Protein AF-X1I502-F1 (afdb_monomer_lite)

Secondary structure (DSSP, 8-state):
--HHHHHHHHHHHHHHHHHHHHHHHHT-SSS-----------S-----TT--PPP----TEETTTEEEETTEEESHHHHHHHHHHHHHTT-

Foldseek 3Di:
DVVVVVVVVVVVVVVVVVVVVVVVVVVPPDDDPDDDDDDDDDDDDPPPVDDPDDDDDDDQPDPQQWHDDPNDIHHVVVVVVVVVVVVVVVD

Radius of gyration: 29.34 Å; chains: 1; bounding box: 68×36×64 Å

InterPro domains:
  IPR001638 Solute-binding protein family 3/N-terminal domain of MltF [PF00497] (54-88)
  IPR018313 Solute-binding protein family 3, conserved site [PS01039] (75-88)

pLDDT: mean 78.64, std 18.16, range [41.5, 97.81]

Structure (mmCIF, N/CA/C/O backbone):
data_AF-X1I502-F1
#
_entry.id   AF-X1I502-F1
#
loop_
_atom_site.group_PDB
_atom_site.id
_atom_site.type_symbol
_atom_site.label_atom_id
_atom_site.label_alt_id
_atom_site.label_comp_id
_atom_site.label_asym_id
_atom_site.label_entity_id
_atom_site.label_seq_id
_atom_site.pdbx_PDB_ins_code
_atom_site.Cartn_x
_atom_site.Cartn_y
_atom_site.Cartn_z
_atom_site.occupancy
_atom_site.B_iso_or_equiv
_atom_site.auth_seq_id
_atom_site.auth_comp_id
_atom_site.auth_asym_id
_atom_site.auth_atom_id
_atom_site.pdbx_PDB_model_num
ATOM 1 N N . MET A 1 1 ? -51.807 22.034 48.811 1.00 62.38 1 MET A N 1
ATOM 2 C CA . MET A 1 1 ? -51.599 22.176 47.344 1.00 62.38 1 MET A CA 1
ATOM 3 C C . MET A 1 1 ? -50.185 22.614 46.927 1.00 62.38 1 MET A C 1
ATOM 5 O O . MET A 1 1 ? -49.815 22.373 45.785 1.00 62.38 1 MET A O 1
ATOM 9 N N . ARG A 1 2 ? -49.385 23.237 47.811 1.00 74.50 2 ARG A N 1
ATOM 10 C CA . ARG A 1 2 ? -48.034 23.738 47.480 1.00 74.50 2 ARG A CA 1
ATOM 11 C C . ARG A 1 2 ? -46.934 22.664 47.535 1.00 74.50 2 ARG A C 1
ATOM 13 O O . ARG A 1 2 ? -46.073 22.651 46.669 1.00 74.50 2 ARG A O 1
ATOM 20 N N . LEU A 1 3 ? -47.040 21.686 48.440 1.00 74.62 3 LEU A N 1
ATOM 21 C CA . LEU A 1 3 ? -46.044 20.613 48.597 1.00 74.62 3 LEU A CA 1
ATOM 22 C C . LEU A 1 3 ? -45.926 19.698 47.362 1.00 74.62 3 LEU A C 1
ATOM 24 O O . LEU A 1 3 ? -44.830 19.434 46.883 1.00 74.62 3 LEU A O 1
ATOM 28 N N . LYS A 1 4 ? -47.058 19.299 46.763 1.00 81.75 4 LYS A N 1
ATOM 29 C CA . LYS A 1 4 ? -47.070 18.492 45.526 1.00 81.75 4 LYS A CA 1
ATOM 30 C C . LYS A 1 4 ? -46.510 19.249 44.313 1.00 81.75 4 LYS A C 1
ATOM 32 O O . LYS A 1 4 ? -46.025 18.618 43.382 1.00 81.75 4 LYS A O 1
ATOM 37 N N . LYS A 1 5 ? -46.576 20.588 44.312 1.00 81.19 5 LYS A N 1
ATOM 38 C CA . LYS A 1 5 ? -45.965 21.428 43.269 1.00 81.19 5 LYS A CA 1
ATOM 39 C C . LYS A 1 5 ? -44.448 21.501 43.452 1.00 81.19 5 LYS A C 1
ATOM 41 O O . LYS A 1 5 ? -43.728 21.324 42.482 1.00 81.19 5 LYS A O 1
ATOM 46 N N . ILE A 1 6 ? -43.980 21.656 44.692 1.00 84.12 6 ILE A N 1
ATOM 47 C CA . ILE A 1 6 ? -42.548 21.676 45.028 1.00 84.12 6 ILE A CA 1
ATOM 48 C C . ILE A 1 6 ? -41.879 20.338 44.677 1.00 84.12 6 ILE A C 1
ATOM 50 O O . ILE A 1 6 ? -40.835 20.336 44.036 1.00 84.12 6 ILE A O 1
ATOM 54 N N . ILE A 1 7 ? -42.518 19.203 44.987 1.00 86.81 7 ILE A N 1
ATOM 55 C CA . ILE A 1 7 ? -41.992 17.866 44.648 1.00 86.81 7 ILE A CA 1
ATOM 56 C C . ILE A 1 7 ? -41.878 17.667 43.128 1.00 86.81 7 ILE A C 1
ATOM 58 O O . ILE A 1 7 ? -40.881 17.134 42.653 1.00 86.81 7 ILE A O 1
ATOM 62 N N . LYS A 1 8 ? -42.863 18.129 42.347 1.00 85.50 8 LYS A N 1
ATOM 63 C CA . LYS A 1 8 ? -42.816 18.040 40.877 1.00 85.50 8 LYS A CA 1
ATOM 64 C C . LYS A 1 8 ? -41.702 18.898 40.271 1.00 85.50 8 LYS A C 1
ATOM 66 O O . LYS A 1 8 ? -41.068 18.464 39.317 1.00 85.50 8 LYS A O 1
ATOM 71 N N . ILE A 1 9 ? -41.453 20.080 40.836 1.00 88.62 9 ILE A N 1
ATOM 72 C CA . ILE A 1 9 ? -40.360 20.968 40.410 1.00 88.62 9 ILE A CA 1
ATOM 73 C C . ILE A 1 9 ? -38.999 20.332 40.729 1.00 88.62 9 ILE A C 1
ATOM 75 O O . ILE A 1 9 ? -38.119 20.326 39.875 1.00 88.62 9 ILE A O 1
ATOM 79 N N . LEU A 1 10 ? -38.847 19.731 41.915 1.00 88.06 10 LEU A N 1
ATOM 80 C CA . LEU A 1 10 ? -37.634 19.003 42.309 1.00 88.06 10 LEU A CA 1
ATOM 81 C C . LEU A 1 10 ? -37.361 17.790 41.412 1.00 88.06 10 LEU A C 1
ATOM 83 O O . LEU A 1 10 ? -36.226 17.588 40.987 1.00 88.06 10 LEU A O 1
ATOM 87 N N . LEU A 1 11 ? -38.398 17.020 41.073 1.00 89.12 11 LEU A N 1
ATOM 88 C CA . LEU A 1 11 ? -38.270 15.873 40.175 1.00 89.12 11 LEU A CA 1
ATOM 89 C C . LEU A 1 11 ? -37.864 16.311 38.757 1.00 89.12 11 LEU A C 1
ATOM 91 O O . LEU A 1 11 ? -36.978 15.710 38.159 1.00 89.12 11 LEU A O 1
ATOM 95 N N . ALA A 1 12 ? -38.464 17.387 38.237 1.00 88.31 12 ALA A N 1
ATOM 96 C CA . ALA A 1 12 ? -38.118 17.932 36.925 1.00 88.31 12 ALA A CA 1
ATOM 97 C C . ALA A 1 12 ? -36.679 18.474 36.880 1.00 88.31 12 ALA A C 1
ATOM 99 O O . ALA A 1 12 ? -35.971 18.244 35.902 1.00 88.31 12 ALA A O 1
ATOM 100 N N . ALA A 1 13 ? -36.221 19.134 37.949 1.00 88.25 13 ALA A N 1
ATOM 101 C CA . ALA A 1 13 ? -34.849 19.627 38.056 1.00 88.25 13 ALA A CA 1
ATOM 102 C C . ALA A 1 13 ? -33.816 18.486 38.099 1.00 88.25 13 ALA A C 1
ATOM 104 O O . ALA A 1 13 ? -32.773 18.587 37.457 1.00 88.25 13 ALA A O 1
ATOM 105 N N . ALA A 1 14 ? -34.120 17.389 38.802 1.00 88.88 14 ALA A N 1
ATOM 106 C CA . ALA A 1 14 ? -33.249 16.215 38.871 1.00 88.88 14 ALA A CA 1
ATOM 107 C C . ALA A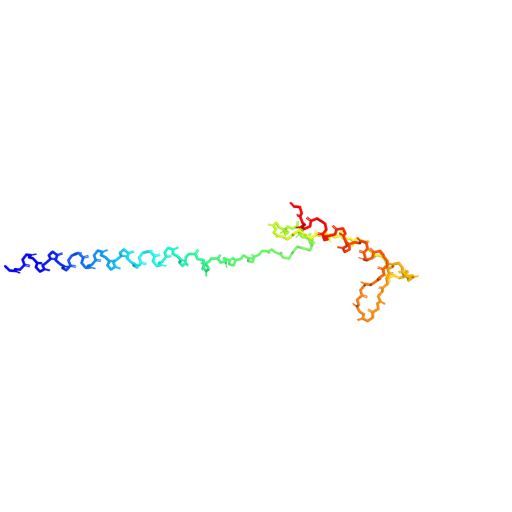 1 14 ? -33.150 15.467 37.529 1.00 88.88 14 ALA A C 1
ATOM 109 O O . ALA A 1 14 ? -32.074 15.010 37.152 1.00 88.88 14 ALA A O 1
ATOM 110 N N . VAL A 1 15 ? -34.255 15.367 36.782 1.00 90.12 15 VAL A N 1
ATOM 111 C CA . VAL A 1 15 ? -34.248 14.758 35.441 1.00 90.12 15 VAL A CA 1
ATOM 112 C C . VAL A 1 15 ? -33.470 15.633 34.456 1.00 90.12 15 VAL A C 1
ATOM 114 O O . VAL A 1 15 ? -32.646 15.116 33.708 1.00 90.12 15 VAL A O 1
ATOM 117 N N . LEU A 1 16 ? -33.668 16.955 34.501 1.00 86.81 16 LEU A N 1
ATOM 118 C CA . LEU A 1 16 ? -32.980 17.902 33.621 1.00 86.81 16 LEU A CA 1
ATOM 119 C C . LEU A 1 16 ? -31.460 17.920 33.855 1.00 86.81 16 LEU A C 1
ATOM 121 O O . LEU A 1 16 ? -30.687 17.977 32.895 1.00 86.81 16 LEU A O 1
ATOM 125 N N . SER A 1 17 ? -31.016 17.829 35.114 1.00 83.94 17 SER A N 1
ATOM 126 C CA . SER A 1 17 ? -29.586 17.760 35.427 1.00 83.94 17 SER A CA 1
ATOM 127 C C . SER A 1 17 ? -28.970 16.429 34.987 1.00 83.94 17 SER A C 1
ATOM 129 O O . SER A 1 17 ? -27.919 16.438 34.350 1.00 83.94 17 SER A O 1
ATOM 131 N N . ALA A 1 18 ? -29.640 15.296 35.222 1.00 85.50 18 ALA A N 1
ATOM 132 C CA . ALA A 1 18 ? -29.164 13.981 34.788 1.00 85.50 18 ALA A CA 1
ATOM 133 C C . ALA A 1 18 ? -29.009 13.889 33.258 1.00 85.50 18 ALA A C 1
ATOM 135 O O . ALA A 1 18 ? -28.012 13.356 32.770 1.00 85.50 18 ALA A O 1
ATOM 136 N N . THR A 1 19 ? -29.942 14.469 32.494 1.00 82.69 19 THR A N 1
ATOM 137 C CA . THR A 1 19 ? -29.847 14.504 31.025 1.00 82.69 19 THR A CA 1
ATOM 138 C C . THR A 1 19 ? -28.683 15.356 30.523 1.00 82.69 19 THR A C 1
ATOM 140 O O . THR A 1 19 ? -28.048 15.000 29.532 1.00 82.69 19 THR A O 1
ATOM 143 N N . LEU A 1 20 ? -28.357 16.447 31.222 1.00 81.81 20 LEU A N 1
ATOM 144 C CA . LEU A 1 20 ? -27.248 17.325 30.851 1.00 81.81 20 LEU A CA 1
ATOM 145 C C . LEU A 1 20 ? -25.887 16.674 31.138 1.00 81.81 20 LEU A C 1
ATOM 147 O O . LEU A 1 20 ? -24.981 16.744 30.311 1.00 81.81 20 LEU A O 1
ATOM 151 N N . PHE A 1 21 ? -25.757 15.977 32.269 1.00 80.69 21 PHE A N 1
ATOM 152 C CA . PHE A 1 21 ? -24.551 15.212 32.598 1.00 80.69 21 PHE A CA 1
ATOM 153 C C . PHE A 1 21 ? -24.317 14.039 31.639 1.00 80.69 21 PHE A C 1
ATOM 155 O O . PHE A 1 21 ? -23.182 13.807 31.228 1.00 80.69 21 PHE A O 1
ATOM 162 N N . PHE A 1 22 ? -25.373 13.326 31.237 1.00 81.50 22 PHE A N 1
ATOM 163 C CA . PHE A 1 22 ? -25.265 12.228 30.273 1.00 81.50 22 PHE A CA 1
ATOM 164 C C . PHE A 1 22 ? -24.852 12.721 28.876 1.00 81.50 22 PHE A C 1
ATOM 166 O O . PHE A 1 22 ? -24.015 12.101 28.225 1.00 81.50 22 PHE A O 1
ATOM 173 N N . ALA A 1 23 ? -25.360 13.882 28.446 1.00 75.31 23 ALA A N 1
ATOM 174 C CA . ALA A 1 23 ? -24.943 14.515 27.195 1.00 75.31 23 ALA A CA 1
ATOM 175 C C . ALA A 1 23 ? -23.457 14.921 27.217 1.00 75.31 23 ALA A C 1
ATOM 177 O O . ALA A 1 23 ? -22.736 14.653 26.262 1.00 75.31 23 ALA A O 1
ATOM 178 N N . LEU A 1 24 ? -22.966 15.494 28.322 1.00 71.75 24 LEU A N 1
ATOM 179 C CA . LEU A 1 24 ? -21.544 15.834 28.476 1.00 71.75 24 LEU A CA 1
ATOM 180 C C . LEU A 1 24 ? -20.637 14.594 28.541 1.00 71.75 24 LEU A C 1
ATOM 182 O O . LEU A 1 24 ? -19.500 14.644 28.077 1.00 71.75 24 LEU A O 1
ATOM 186 N N . TYR A 1 25 ? -21.131 13.473 29.076 1.00 75.94 25 TYR A N 1
ATOM 187 C CA . TYR A 1 25 ? -20.383 12.214 29.102 1.00 75.94 25 TYR A CA 1
ATOM 188 C C . TYR A 1 25 ? -20.160 11.646 27.692 1.00 75.94 25 TYR A C 1
ATOM 190 O O . TYR A 1 25 ? -19.070 11.167 27.392 1.00 75.94 25 TYR A O 1
ATOM 198 N N . LEU A 1 26 ? -21.151 11.768 26.801 1.00 64.81 26 LEU A N 1
ATOM 199 C CA . LEU A 1 26 ? -21.042 11.324 25.405 1.00 64.81 26 LEU A CA 1
ATOM 200 C C . LEU A 1 26 ? -20.198 12.261 24.520 1.00 64.81 26 LEU A C 1
ATOM 202 O O . LEU A 1 26 ? -19.716 11.832 23.476 1.00 64.81 26 LEU A O 1
ATOM 206 N N . PHE A 1 27 ? -19.977 13.511 24.941 1.00 67.12 27 PHE A N 1
ATOM 207 C CA . PHE A 1 27 ? -19.152 14.496 24.228 1.00 67.12 27 PHE A CA 1
ATOM 208 C C . PHE A 1 27 ? -17.694 14.579 24.720 1.00 67.12 27 PHE A C 1
ATOM 210 O O . PHE A 1 27 ? -16.960 15.469 24.291 1.00 67.12 27 PHE A O 1
ATOM 217 N N . ASN A 1 28 ? -17.220 13.648 25.561 1.00 60.19 28 ASN A N 1
ATOM 218 C CA . ASN A 1 28 ? -15.803 13.563 25.952 1.00 60.19 28 ASN A CA 1
ATOM 219 C C . ASN A 1 28 ? -14.915 12.975 24.838 1.00 60.19 28 ASN A C 1
ATOM 221 O O . ASN A 1 28 ? -14.183 12.006 25.018 1.00 60.19 28 ASN A O 1
ATOM 225 N N . CYS A 1 29 ? -14.958 13.605 23.669 1.00 58.69 29 CYS A N 1
ATOM 226 C CA . CYS A 1 29 ? -13.891 13.536 22.694 1.00 58.69 29 CYS A CA 1
ATOM 227 C C . CYS A 1 29 ? -13.699 14.936 22.096 1.00 58.69 29 CYS A C 1
ATOM 229 O O . CYS A 1 29 ? -14.609 15.463 21.457 1.00 58.69 29 CYS A O 1
ATOM 231 N N . SER A 1 30 ? -12.484 15.481 22.266 1.00 54.50 30 SER A N 1
ATOM 232 C CA . SER A 1 30 ? -11.885 16.613 21.521 1.00 54.50 30 SER A CA 1
ATOM 233 C C . SER A 1 30 ? -11.754 17.999 22.188 1.00 54.50 30 SER A C 1
ATOM 235 O O . SER A 1 30 ? -11.923 18.995 21.496 1.00 54.50 30 SER A O 1
ATOM 237 N N . ILE A 1 31 ? -11.341 18.122 23.462 1.00 52.88 31 ILE A N 1
ATOM 238 C CA . ILE A 1 31 ? -10.688 19.371 23.957 1.00 52.88 31 ILE A CA 1
ATOM 239 C C . ILE A 1 31 ? -9.459 19.073 24.842 1.00 52.88 31 ILE A C 1
ATOM 241 O O . ILE A 1 31 ? -9.291 19.612 25.932 1.00 52.88 31 ILE A O 1
ATOM 245 N N . PHE A 1 32 ? -8.558 18.207 24.374 1.00 50.00 32 PHE A N 1
ATOM 246 C CA . PHE A 1 32 ? -7.176 18.199 24.864 1.00 50.00 32 PHE A CA 1
ATOM 247 C C . PHE A 1 32 ? -6.238 17.657 23.784 1.00 50.00 32 PHE A C 1
ATOM 249 O O . PHE A 1 32 ? -5.967 16.465 23.710 1.00 50.00 32 PHE A O 1
ATOM 256 N N . SER A 1 33 ? -5.720 18.551 22.945 1.00 45.50 33 SER A N 1
ATOM 257 C CA . SER A 1 33 ? -4.381 18.363 22.391 1.00 45.50 33 SER A CA 1
ATOM 258 C C . SER A 1 33 ? -3.570 19.576 22.803 1.00 45.50 33 SER A C 1
ATOM 260 O O . SER A 1 33 ? -3.506 20.592 22.115 1.00 45.50 33 SER A O 1
ATOM 262 N N . SER A 1 34 ? -3.056 19.466 24.026 1.00 46.28 34 SER A N 1
ATOM 263 C CA . SER A 1 34 ? -2.089 20.364 24.636 1.00 46.28 34 SER A CA 1
ATOM 264 C C . SER A 1 34 ? -0.974 20.681 23.648 1.00 46.28 34 SER A C 1
ATOM 266 O O . SER A 1 34 ? -0.307 19.773 23.148 1.00 46.28 34 SER A O 1
ATOM 268 N N . GLY A 1 35 ? -0.747 21.972 23.410 1.00 50.97 35 GLY A N 1
ATOM 269 C CA . GLY A 1 35 ? 0.486 22.434 22.797 1.00 50.97 35 GLY A CA 1
ATOM 270 C C . GLY A 1 35 ? 1.677 21.888 23.581 1.00 50.97 35 GLY A C 1
ATOM 271 O O . GLY A 1 35 ? 1.778 22.080 24.792 1.00 50.97 35 GLY A O 1
ATOM 272 N N . ASN A 1 36 ? 2.553 21.181 22.876 1.00 41.50 36 ASN A N 1
ATOM 273 C CA . ASN A 1 36 ? 3.915 20.900 23.294 1.00 41.50 36 ASN A CA 1
ATOM 274 C C . ASN A 1 36 ? 4.822 21.372 22.159 1.00 41.50 36 ASN A C 1
ATOM 276 O O . ASN A 1 36 ? 5.121 20.619 21.237 1.00 41.50 36 ASN A O 1
ATOM 280 N N . GLU A 1 37 ? 5.263 22.625 22.221 1.00 58.38 37 GLU A N 1
ATOM 281 C CA . GLU A 1 37 ? 6.521 22.982 21.578 1.00 58.38 37 GLU A CA 1
ATOM 282 C C . GLU A 1 37 ? 7.657 22.337 22.381 1.00 58.38 37 GLU A C 1
ATOM 284 O O . GLU A 1 37 ? 7.909 22.731 23.519 1.00 58.38 37 GLU A O 1
ATOM 289 N N . LYS A 1 38 ? 8.333 21.342 21.791 1.00 42.16 38 LYS A N 1
ATOM 290 C CA . LYS A 1 38 ? 9.694 20.888 22.133 1.00 42.16 38 LYS A CA 1
ATOM 291 C C . LYS A 1 38 ? 10.357 20.264 20.887 1.00 42.16 38 LYS A C 1
ATOM 293 O O . LYS A 1 38 ? 9.666 19.865 19.958 1.00 42.16 38 LYS A O 1
ATOM 298 N N . PRO A 1 39 ? 11.694 20.165 20.883 1.00 44.81 39 PRO A N 1
ATOM 299 C CA . PRO A 1 39 ? 12.660 20.965 20.136 1.00 44.81 39 PRO A CA 1
ATOM 300 C C . PRO A 1 39 ? 12.921 20.441 18.706 1.00 44.81 39 PRO A C 1
ATOM 302 O O . PRO A 1 39 ? 12.627 19.296 18.375 1.00 44.81 39 PRO A O 1
ATOM 305 N N . LYS A 1 40 ? 13.580 21.257 17.871 1.00 48.62 40 LYS A N 1
ATOM 306 C CA . LYS A 1 40 ? 14.257 20.788 16.651 1.00 48.62 40 LYS A CA 1
ATOM 307 C C . LYS A 1 40 ? 15.281 19.699 17.012 1.00 48.62 40 LYS A C 1
ATOM 309 O O . LYS A 1 40 ? 16.334 20.006 17.562 1.00 48.62 40 LYS A O 1
ATOM 314 N N . GLY A 1 41 ? 14.976 18.452 16.669 1.00 43.94 41 GLY A N 1
ATOM 315 C CA . GLY A 1 41 ? 15.880 17.307 16.732 1.00 43.94 41 GLY A CA 1
ATOM 316 C C . GLY A 1 41 ? 15.596 16.396 15.544 1.00 43.94 41 GLY A C 1
ATOM 317 O O . GLY A 1 41 ? 14.550 15.763 15.479 1.00 43.94 41 GLY A O 1
ATOM 318 N N . ASN A 1 42 ? 16.503 16.409 14.572 1.00 57.72 42 ASN A N 1
ATOM 319 C CA . ASN A 1 42 ? 16.404 15.699 13.304 1.00 57.72 42 ASN A CA 1
ATOM 320 C C . ASN A 1 42 ? 16.685 14.199 13.524 1.00 57.72 42 ASN A C 1
ATOM 322 O O . ASN A 1 42 ? 17.829 13.825 13.770 1.00 57.72 42 ASN A O 1
ATOM 326 N N . GLY A 1 43 ? 15.656 13.355 13.461 1.00 50.44 43 GLY A N 1
ATOM 327 C CA . GLY A 1 43 ? 15.781 11.900 13.578 1.00 50.44 43 GLY A CA 1
ATOM 328 C C . GLY A 1 43 ? 14.405 11.246 13.637 1.00 50.44 43 GLY A C 1
ATOM 329 O O . GLY A 1 43 ? 13.735 11.304 14.662 1.00 50.44 43 GLY A O 1
ATOM 330 N N . ASN A 1 44 ? 13.962 10.684 12.516 1.00 52.44 44 ASN A N 1
ATOM 331 C CA . ASN A 1 44 ? 12.602 10.191 12.313 1.00 52.44 44 ASN A CA 1
ATOM 332 C C . ASN A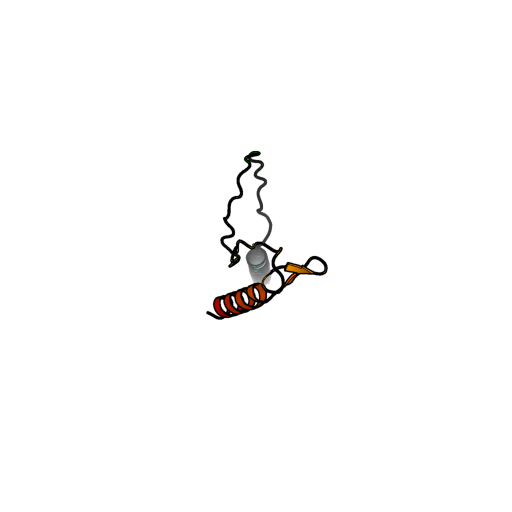 1 44 ? 12.232 9.100 13.331 1.00 52.44 44 ASN A C 1
ATOM 334 O O . ASN A 1 44 ? 12.746 7.983 13.302 1.00 52.44 44 ASN A O 1
ATOM 338 N N . ILE A 1 45 ? 11.315 9.460 14.226 1.00 53.12 45 ILE A N 1
ATOM 339 C CA . ILE A 1 45 ? 10.683 8.601 15.221 1.00 53.12 45 ILE A CA 1
ATOM 340 C C . ILE A 1 45 ? 9.639 7.738 14.498 1.00 53.12 45 ILE A C 1
ATOM 342 O O . ILE A 1 45 ? 8.525 8.190 14.235 1.00 53.12 45 ILE A O 1
ATOM 346 N N . PHE A 1 46 ? 9.980 6.484 14.195 1.00 59.22 46 PHE A N 1
ATOM 347 C CA . PHE A 1 46 ? 9.004 5.445 13.851 1.00 59.22 46 PHE A CA 1
ATOM 348 C C . PHE A 1 46 ? 8.225 5.034 15.106 1.00 59.22 46 PHE A C 1
ATOM 350 O O . PHE A 1 46 ? 8.442 3.978 15.687 1.00 59.22 46 PHE A O 1
ATOM 357 N N . SER A 1 47 ? 7.309 5.899 15.532 1.00 50.88 47 SER A N 1
ATOM 358 C CA . SER A 1 47 ? 6.271 5.564 16.506 1.00 50.88 47 SER A CA 1
ATOM 359 C C . SER A 1 47 ? 4.916 5.857 15.888 1.00 50.88 47 SER A C 1
ATOM 361 O O . SER A 1 47 ? 4.172 6.706 16.371 1.00 50.88 47 SER A O 1
ATOM 363 N N . ASN A 1 48 ? 4.581 5.144 14.812 1.00 53.72 48 ASN A N 1
ATOM 364 C CA . ASN A 1 48 ? 3.186 5.002 14.424 1.00 53.72 48 ASN A CA 1
ATOM 365 C C . ASN A 1 48 ? 2.627 3.744 15.096 1.00 53.72 48 ASN A C 1
ATOM 367 O O . ASN A 1 48 ? 2.575 2.662 14.522 1.00 53.72 48 ASN A O 1
ATOM 371 N N . LYS A 1 49 ? 2.260 3.882 16.371 1.00 53.12 49 LYS A N 1
ATOM 372 C CA . LYS A 1 49 ? 1.610 2.834 17.168 1.00 53.12 49 LYS A CA 1
ATOM 373 C C . LYS A 1 49 ? 0.116 2.739 16.806 1.00 53.12 49 LYS A C 1
ATOM 375 O O . LYS A 1 49 ? -0.732 2.822 17.691 1.00 53.12 49 LYS A O 1
ATOM 380 N N . GLY A 1 50 ? -0.197 2.653 15.510 1.00 56.09 50 GLY A N 1
ATOM 381 C CA . GLY A 1 50 ? -1.573 2.706 15.005 1.00 56.09 50 GLY A CA 1
ATOM 382 C C . GLY A 1 50 ? -1.774 2.355 13.526 1.00 56.09 50 GLY A C 1
ATOM 383 O O . GLY A 1 50 ? -2.884 1.985 13.165 1.00 56.09 50 GLY A O 1
ATOM 384 N N . SER A 1 51 ? -0.743 2.414 12.680 1.00 62.34 51 SER A N 1
ATOM 385 C CA . SER A 1 51 ? -0.821 1.970 11.282 1.00 62.34 51 SER A CA 1
ATOM 386 C C . SER A 1 51 ? 0.183 0.850 11.020 1.00 62.34 51 SER A C 1
ATOM 388 O O . SER A 1 51 ? 1.386 1.063 11.190 1.00 62.34 51 SER A O 1
ATOM 390 N N . ASN A 1 52 ? -0.301 -0.314 10.582 1.00 77.81 52 ASN A N 1
ATOM 391 C CA . ASN A 1 52 ? 0.524 -1.434 10.125 1.00 77.81 52 ASN A CA 1
ATOM 392 C C . ASN A 1 52 ? 1.208 -1.059 8.797 1.00 77.81 52 ASN A C 1
ATOM 394 O O . ASN A 1 52 ? 0.759 -1.439 7.725 1.00 77.81 52 ASN A O 1
ATOM 398 N N . VAL A 1 53 ? 2.260 -0.240 8.860 1.00 85.50 53 VAL A N 1
ATOM 399 C CA . VAL A 1 53 ? 3.023 0.192 7.682 1.00 85.50 53 VAL A CA 1
ATOM 400 C C . VAL A 1 53 ? 4.213 -0.738 7.497 1.00 85.50 53 VAL A C 1
ATOM 402 O O . VAL A 1 53 ? 5.092 -0.802 8.359 1.00 85.50 53 VAL A O 1
ATOM 405 N N . LEU A 1 54 ? 4.260 -1.423 6.354 1.00 88.12 54 LEU A N 1
ATOM 406 C CA . LEU A 1 54 ? 5.435 -2.162 5.904 1.00 88.12 54 LEU A CA 1
ATOM 407 C C . LEU A 1 54 ? 6.358 -1.218 5.126 1.00 88.12 54 LEU A C 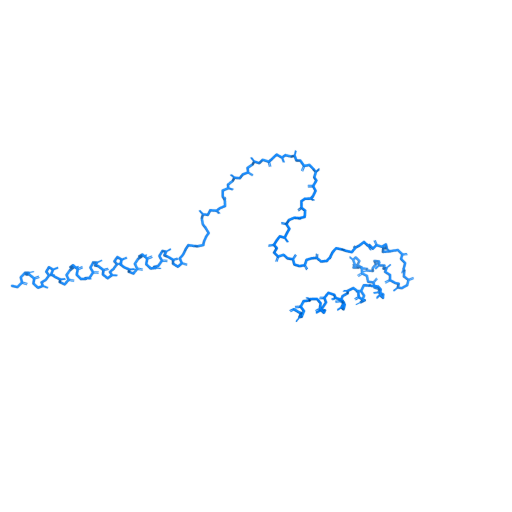1
ATOM 409 O O . LEU A 1 54 ? 5.957 -0.628 4.126 1.00 88.12 54 LEU A O 1
ATOM 413 N N . ILE A 1 55 ? 7.597 -1.073 5.589 1.00 91.56 55 ILE A N 1
ATOM 414 C CA . ILE A 1 55 ? 8.616 -0.253 4.925 1.00 91.56 55 ILE A CA 1
ATOM 415 C C . ILE A 1 55 ? 9.515 -1.181 4.122 1.00 91.56 55 ILE A C 1
ATOM 417 O O . ILE A 1 55 ? 10.150 -2.066 4.696 1.00 91.56 55 ILE A O 1
ATOM 421 N N . VAL A 1 56 ? 9.593 -0.950 2.815 1.00 91.25 56 VAL A N 1
ATOM 422 C CA . VAL A 1 56 ? 10.403 -1.748 1.891 1.00 91.25 56 VAL A CA 1
ATOM 423 C C . VAL A 1 56 ? 11.447 -0.845 1.240 1.00 91.25 56 VAL A C 1
ATOM 425 O O . VAL A 1 56 ? 11.123 0.238 0.758 1.00 91.25 56 VAL A O 1
ATOM 428 N N . GLY A 1 57 ? 12.710 -1.270 1.265 1.00 93.75 57 GLY A N 1
ATOM 429 C CA . GLY A 1 57 ? 13.758 -0.649 0.457 1.00 93.75 57 GLY A CA 1
ATOM 430 C C . GLY A 1 57 ? 13.656 -1.161 -0.977 1.00 93.75 57 GLY A C 1
ATOM 431 O O . GLY A 1 57 ? 13.589 -2.371 -1.166 1.00 93.75 57 GLY A O 1
ATOM 432 N N . SER A 1 58 ? 13.630 -0.254 -1.949 1.00 92.25 58 SER A N 1
ATOM 433 C CA . SER A 1 58 ? 13.413 -0.548 -3.370 1.00 92.25 58 SER A CA 1
ATOM 434 C C . SER A 1 58 ? 14.367 0.297 -4.218 1.00 92.25 58 SER A C 1
ATOM 436 O O . SER A 1 58 ? 14.605 1.467 -3.896 1.00 92.25 58 SER A O 1
ATO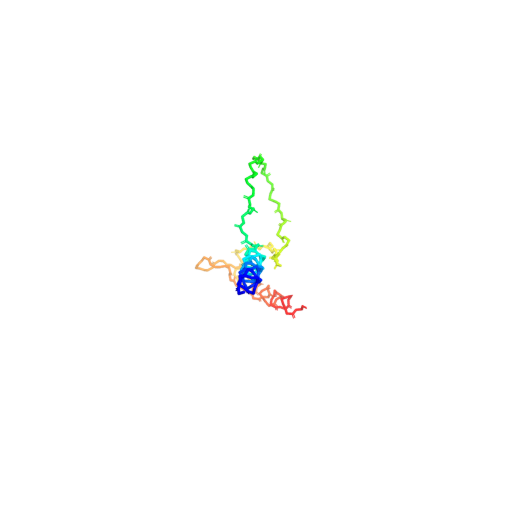M 438 N N . ASP A 1 59 ? 14.932 -0.294 -5.272 1.00 95.25 59 ASP A N 1
ATOM 439 C CA . ASP A 1 59 ? 15.721 0.389 -6.296 1.00 95.25 59 ASP A CA 1
ATOM 440 C C . ASP A 1 59 ? 14.926 0.428 -7.606 1.00 95.25 59 ASP A C 1
ATOM 442 O O . ASP A 1 59 ? 15.007 -0.448 -8.461 1.00 95.25 59 ASP A O 1
ATOM 446 N N . THR A 1 60 ? 14.150 1.498 -7.770 1.00 95.81 60 THR A N 1
ATOM 447 C CA . THR A 1 60 ? 13.159 1.677 -8.847 1.00 95.81 60 THR A CA 1
ATOM 448 C C . THR A 1 60 ? 13.751 1.968 -10.240 1.00 95.81 60 THR A C 1
ATOM 450 O O . THR A 1 60 ? 13.225 2.783 -11.003 1.00 95.81 60 THR A O 1
ATOM 453 N N . THR A 1 61 ? 14.875 1.341 -10.581 1.00 97.19 61 THR A N 1
ATOM 454 C CA . THR A 1 61 ? 15.619 1.563 -11.830 1.00 97.19 61 THR A CA 1
ATOM 455 C C . THR A 1 61 ? 15.736 0.316 -12.714 1.00 97.19 61 THR A C 1
ATOM 457 O O . THR A 1 61 ? 16.421 0.354 -13.738 1.00 97.19 61 THR A O 1
ATOM 460 N N . TYR A 1 62 ? 15.023 -0.767 -12.380 1.00 96.31 62 TYR A N 1
ATOM 461 C CA . TYR A 1 62 ? 15.169 -2.083 -13.010 1.00 96.31 62 TYR A CA 1
ATOM 462 C C . TYR A 1 62 ? 13.857 -2.622 -13.602 1.00 96.31 62 TYR A C 1
ATOM 464 O O . TYR A 1 62 ? 13.263 -3.561 -13.063 1.00 96.31 62 TYR A O 1
ATOM 472 N N . PRO A 1 63 ? 13.399 -2.114 -14.762 1.00 94.38 63 PRO A N 1
ATOM 473 C CA . PRO A 1 63 ? 12.301 -2.747 -15.485 1.00 94.38 63 PRO A CA 1
ATOM 474 C C . PRO A 1 63 ? 12.692 -4.160 -15.971 1.00 94.38 63 PRO A C 1
ATOM 476 O O . PRO A 1 63 ? 13.822 -4.356 -16.431 1.00 94.38 63 PRO A O 1
ATOM 479 N N . PRO A 1 64 ? 11.773 -5.149 -15.926 1.00 95.44 64 PRO A N 1
ATOM 480 C CA . PRO A 1 64 ? 10.358 -5.054 -15.535 1.00 95.44 64 PRO A CA 1
ATOM 481 C C . PRO A 1 64 ? 10.074 -5.358 -14.044 1.00 95.44 64 PRO A C 1
ATOM 483 O O . PRO A 1 64 ? 8.918 -5.573 -13.680 1.00 95.44 64 PRO A O 1
ATOM 486 N N . PHE A 1 65 ? 11.101 -5.434 -13.192 1.00 97.19 65 PHE A N 1
ATOM 487 C CA . PHE A 1 65 ? 10.983 -5.868 -11.793 1.00 97.19 65 PHE A CA 1
ATOM 488 C C . PHE A 1 65 ? 10.462 -4.758 -10.880 1.00 97.19 65 PHE A C 1
ATOM 490 O O . PHE A 1 65 ? 9.416 -4.919 -10.262 1.00 97.19 65 PHE A O 1
ATOM 497 N N . GLU A 1 66 ? 11.131 -3.610 -10.861 1.00 97.12 66 GLU A N 1
ATOM 498 C CA . GLU A 1 66 ? 10.686 -2.418 -10.141 1.00 97.12 66 GLU A CA 1
ATOM 499 C C . GLU A 1 66 ? 11.201 -1.164 -10.848 1.00 97.12 66 GLU A C 1
ATOM 501 O O . GLU A 1 66 ? 12.397 -0.995 -11.095 1.00 97.12 66 GLU A O 1
ATOM 506 N N . PHE A 1 67 ? 10.286 -0.282 -11.236 1.00 97.81 67 PHE A N 1
ATOM 507 C CA . PHE A 1 67 ? 10.607 0.946 -11.952 1.00 97.81 67 PHE A CA 1
ATOM 508 C C . PHE A 1 67 ? 9.525 2.004 -11.765 1.00 97.81 67 PHE A C 1
ATOM 510 O O . PHE A 1 67 ? 8.397 1.696 -11.393 1.00 97.81 67 PHE A O 1
ATOM 517 N N . ILE A 1 68 ? 9.869 3.267 -12.018 1.00 97.31 68 ILE A N 1
ATOM 518 C CA . ILE A 1 68 ? 8.892 4.359 -12.000 1.00 97.31 68 ILE A CA 1
ATOM 519 C C . ILE A 1 68 ? 8.302 4.538 -13.398 1.00 97.31 68 ILE A C 1
ATOM 521 O O . ILE A 1 68 ? 9.023 4.846 -14.347 1.00 97.31 68 ILE A O 1
ATOM 525 N N . GLU A 1 69 ? 6.981 4.439 -13.506 1.00 97.00 69 GLU A N 1
ATOM 526 C CA . GLU A 1 69 ? 6.221 4.819 -14.693 1.00 97.00 69 GLU A CA 1
ATOM 527 C C . GLU A 1 69 ? 5.116 5.796 -14.285 1.00 97.00 69 GLU A C 1
ATOM 529 O O . GLU A 1 69 ? 4.393 5.574 -13.322 1.00 97.00 69 GLU A O 1
ATOM 534 N N . ASN A 1 70 ? 5.005 6.932 -14.980 1.00 96.75 70 ASN A N 1
ATOM 535 C CA . ASN A 1 70 ? 4.013 7.976 -14.673 1.00 96.75 70 ASN A CA 1
ATOM 536 C C . ASN A 1 70 ? 4.035 8.494 -13.217 1.00 96.75 70 ASN A C 1
ATOM 538 O O . ASN A 1 70 ? 3.045 9.036 -12.732 1.00 96.75 70 ASN A O 1
ATOM 542 N N . GLY A 1 71 ? 5.177 8.376 -12.533 1.00 95.44 71 GLY A N 1
ATOM 543 C CA . GLY A 1 71 ? 5.328 8.787 -11.134 1.00 95.44 71 GLY A CA 1
ATOM 544 C C . GLY A 1 71 ? 4.864 7.745 -10.113 1.00 95.44 71 GLY A C 1
ATOM 545 O O . GLY A 1 71 ? 4.906 8.031 -8.919 1.00 95.44 71 GLY A O 1
ATOM 546 N N . GLU A 1 72 ? 4.465 6.556 -10.559 1.00 95.94 72 GLU A N 1
ATOM 547 C CA . GLU A 1 72 ? 4.134 5.413 -9.714 1.00 95.94 72 GLU A CA 1
ATOM 548 C C . GLU A 1 72 ? 5.234 4.353 -9.813 1.00 95.94 72 GLU A C 1
ATOM 550 O O . GLU A 1 72 ? 5.768 4.099 -10.894 1.00 95.94 72 GLU A O 1
ATOM 555 N N . THR A 1 73 ? 5.590 3.745 -8.682 1.00 96.38 73 THR A N 1
ATOM 556 C CA . THR A 1 73 ? 6.492 2.593 -8.679 1.00 96.38 73 THR A CA 1
ATOM 557 C C . THR A 1 73 ? 5.696 1.351 -9.053 1.00 96.38 73 THR A C 1
ATOM 559 O O . THR A 1 73 ? 4.803 0.952 -8.311 1.00 96.38 73 THR A O 1
ATOM 562 N N . ILE A 1 74 ? 6.032 0.736 -10.182 1.00 97.25 74 ILE A N 1
ATOM 563 C CA . ILE A 1 74 ? 5.371 -0.452 -10.721 1.00 97.25 74 ILE A CA 1
ATOM 564 C C . ILE A 1 74 ? 6.392 -1.545 -11.047 1.00 97.25 74 ILE A C 1
ATOM 566 O O . ILE A 1 74 ? 7.596 -1.297 -11.121 1.00 97.25 74 ILE A O 1
ATOM 570 N N . GLY A 1 75 ? 5.901 -2.760 -11.270 1.00 97.19 75 GLY A N 1
ATOM 571 C CA . GLY A 1 75 ? 6.705 -3.897 -11.705 1.00 97.19 75 GLY A CA 1
ATOM 572 C C . GLY A 1 75 ? 6.400 -5.164 -10.914 1.00 97.19 75 GLY A C 1
ATOM 573 O O . GLY A 1 75 ? 5.630 -5.152 -9.954 1.00 97.19 75 GLY A O 1
ATOM 574 N N . PHE A 1 76 ? 7.020 -6.267 -11.327 1.00 97.69 76 PHE A N 1
ATOM 575 C CA . PHE A 1 76 ? 6.797 -7.585 -10.732 1.00 97.69 76 PHE A CA 1
ATOM 576 C C . PHE A 1 76 ? 7.057 -7.637 -9.215 1.00 97.69 76 PHE A C 1
ATOM 578 O O . PHE A 1 76 ? 6.300 -8.273 -8.480 1.00 97.69 76 PHE A O 1
ATOM 585 N N . ASP A 1 77 ? 8.090 -6.950 -8.728 1.00 97.38 77 ASP A N 1
ATOM 586 C CA . ASP A 1 77 ? 8.433 -6.945 -7.303 1.00 97.38 77 ASP A CA 1
ATOM 587 C C . ASP A 1 77 ? 7.377 -6.173 -6.490 1.00 97.38 77 ASP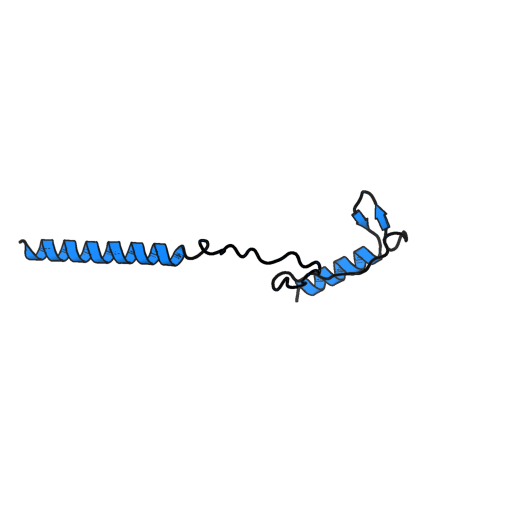 A C 1
ATOM 589 O O . ASP A 1 77 ? 7.009 -6.586 -5.387 1.00 97.38 77 ASP A O 1
ATOM 593 N N . ILE A 1 78 ? 6.803 -5.112 -7.070 1.00 96.56 78 ILE A N 1
ATOM 594 C CA . ILE A 1 78 ? 5.707 -4.334 -6.472 1.00 96.56 78 ILE A CA 1
ATOM 595 C C . ILE A 1 78 ? 4.418 -5.156 -6.387 1.00 96.56 78 ILE A C 1
ATOM 597 O O . ILE A 1 78 ? 3.721 -5.095 -5.368 1.00 96.56 78 ILE A O 1
ATOM 601 N N . ASP A 1 79 ? 4.127 -5.974 -7.402 1.00 97.12 79 ASP A N 1
ATOM 602 C CA . ASP A 1 79 ? 2.976 -6.883 -7.391 1.00 97.12 79 ASP A CA 1
ATOM 603 C C . ASP A 1 79 ? 3.089 -7.901 -6.245 1.00 97.12 79 ASP A C 1
ATOM 605 O O . ASP A 1 79 ? 2.129 -8.138 -5.505 1.00 97.12 79 ASP A O 1
ATOM 609 N N . ILE A 1 80 ? 4.284 -8.468 -6.041 1.00 96.94 80 ILE A N 1
ATOM 610 C CA . ILE A 1 80 ? 4.547 -9.400 -4.936 1.00 96.94 80 ILE A CA 1
ATOM 611 C C . ILE A 1 80 ? 4.363 -8.710 -3.582 1.00 96.94 80 ILE A C 1
ATOM 613 O O . ILE A 1 80 ? 3.692 -9.256 -2.704 1.00 96.94 80 ILE A O 1
ATOM 617 N N . ILE A 1 81 ? 4.948 -7.523 -3.396 1.00 95.88 81 ILE A N 1
ATOM 618 C CA . ILE A 1 81 ? 4.833 -6.759 -2.146 1.00 95.88 81 ILE A CA 1
ATOM 619 C C . ILE A 1 81 ? 3.364 -6.454 -1.839 1.00 95.88 81 ILE A C 1
ATOM 621 O O . ILE A 1 81 ? 2.921 -6.647 -0.705 1.00 95.88 81 ILE A O 1
ATOM 625 N N . SER A 1 82 ? 2.594 -6.042 -2.846 1.00 94.69 82 SER A N 1
ATOM 626 C CA . SER A 1 82 ? 1.168 -5.731 -2.702 1.00 94.69 82 SER A CA 1
ATOM 627 C C . SER A 1 82 ? 0.356 -6.947 -2.245 1.00 94.69 82 SER A C 1
ATOM 629 O O . SER A 1 82 ? -0.480 -6.839 -1.343 1.00 94.69 82 SER A O 1
ATOM 631 N N . GLU A 1 83 ? 0.636 -8.132 -2.794 1.00 96.50 83 GLU A N 1
ATOM 632 C CA . GLU A 1 83 ? -0.015 -9.375 -2.364 1.00 96.50 83 GLU A CA 1
ATOM 633 C C . GLU A 1 83 ? 0.398 -9.784 -0.937 1.00 96.50 83 GLU A C 1
ATOM 635 O O . GLU 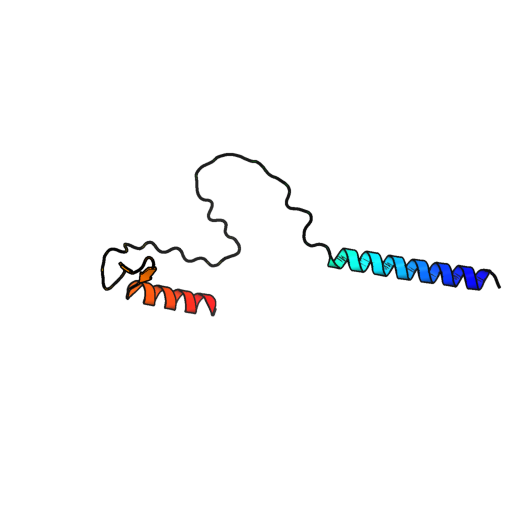A 1 83 ? -0.431 -10.273 -0.167 1.00 96.50 83 GLU A O 1
ATOM 640 N N . ILE A 1 84 ? 1.661 -9.573 -0.548 1.00 94.69 84 ILE A N 1
ATOM 641 C CA . ILE A 1 84 ? 2.123 -9.826 0.827 1.00 94.69 84 ILE A CA 1
ATOM 642 C C . ILE A 1 84 ? 1.366 -8.934 1.813 1.00 94.69 84 ILE A C 1
ATOM 644 O O . ILE A 1 84 ? 0.831 -9.440 2.800 1.00 94.69 84 ILE A O 1
ATOM 648 N N . VAL A 1 85 ? 1.282 -7.629 1.540 1.00 93.81 85 VAL A N 1
ATOM 649 C CA . VAL A 1 85 ? 0.554 -6.674 2.390 1.00 93.81 85 VAL A CA 1
ATOM 650 C C . VAL A 1 85 ? -0.923 -7.059 2.491 1.00 93.81 85 VAL A C 1
ATOM 652 O O . VAL A 1 85 ? -1.458 -7.126 3.595 1.00 93.81 85 VAL A O 1
ATOM 655 N N . SER A 1 86 ? -1.548 -7.426 1.370 1.00 93.75 86 SER A N 1
ATOM 656 C CA . SER A 1 86 ? -2.953 -7.859 1.337 1.00 93.75 86 SER A CA 1
ATOM 657 C C . SER A 1 86 ? -3.227 -9.078 2.227 1.00 93.75 86 SER A C 1
ATOM 659 O O . SER A 1 86 ? -4.307 -9.200 2.805 1.00 93.75 86 SER A O 1
ATOM 661 N N . ARG A 1 87 ? -2.261 -9.998 2.354 1.00 94.50 87 ARG A N 1
ATOM 662 C CA . ARG A 1 87 ? -2.372 -11.157 3.254 1.00 94.50 87 ARG A CA 1
ATOM 663 C C . ARG A 1 87 ? -2.173 -10.771 4.715 1.00 94.50 87 ARG A C 1
ATOM 665 O O . ARG A 1 87 ? -2.937 -11.240 5.547 1.00 94.50 87 ARG A O 1
ATOM 672 N N . LEU A 1 88 ? -1.215 -9.892 5.008 1.00 90.06 88 LEU A N 1
ATOM 673 C CA . LEU A 1 88 ? -0.952 -9.411 6.369 1.00 90.06 88 LEU A CA 1
ATOM 674 C C . LEU A 1 88 ? -2.129 -8.630 6.971 1.00 90.06 88 LEU A C 1
ATOM 676 O O . LEU A 1 88 ? -2.302 -8.651 8.183 1.00 90.06 88 LEU A O 1
ATOM 680 N N . GLU A 1 89 ? -2.929 -7.938 6.156 1.00 85.56 89 GLU A N 1
ATOM 681 C CA . GLU A 1 89 ? -4.128 -7.226 6.629 1.00 85.56 89 GLU A CA 1
ATOM 682 C C . GLU A 1 89 ? -5.327 -8.143 6.905 1.00 85.56 89 GLU A C 1
ATOM 684 O O . GLU A 1 89 ? -6.285 -7.730 7.562 1.00 85.56 89 GLU A O 1
ATOM 689 N N . LYS A 1 90 ? -5.312 -9.365 6.366 1.00 74.06 90 LYS A N 1
ATOM 690 C CA . LYS A 1 90 ? -6.421 -10.316 6.485 1.00 74.06 90 LYS A CA 1
ATOM 691 C C . LYS A 1 90 ? -6.345 -11.176 7.754 1.00 74.06 90 LYS A C 1
ATOM 693 O O . LYS A 1 90 ? -7.355 -11.790 8.106 1.00 74.06 90 LYS A O 1
ATOM 698 N N . ASP A 1 91 ? -5.183 -11.217 8.399 1.00 59.41 91 ASP A N 1
ATOM 699 C CA . ASP A 1 91 ? -4.908 -11.956 9.639 1.00 59.41 91 ASP A CA 1
ATOM 700 C C . ASP A 1 91 ? -5.245 -11.131 10.898 1.00 59.41 91 ASP A C 1
ATOM 702 O O . ASP A 1 91 ? -5.744 -11.736 11.878 1.00 59.41 91 ASP A O 1
#

Organism: NCBI:txid412755

Sequence (91 aa):
MRLKKIIKILLAAAVLSATLFFALYLFNCSIFSSGNEKPKGNGNIFSNKGSNVLIVGSDTTYPPFEFIENGETIGFDIDIISEIVSRLEKD